Protein AF-K1GK42-F1 (afdb_monomer_lite)

pLDDT: mean 88.3, std 6.77, range [60.88, 96.44]

Sequence (83 aa):
MKEEEAIIFNDYCKKTGQTLSELLRNSALKFIKEVEEMDLAEYIKLNCKKMDKAEGEEIAKIIKNIETDEDDEGVELTLDEIL

Organism: NCBI:txid620833

Secondary structure (DSSP, 8-state):
--HHHHHHHHHHHHHHT--HHHHHHHHHHHHHHHHHT--HHHHHHHHSPPPPHHHHHHHHHHHHHHHT-TT-------GGGT-

Radius of gyration: 23.95 Å; chains: 1; bounding box: 48×29×56 Å

Structure (mmCIF, N/CA/C/O backbone)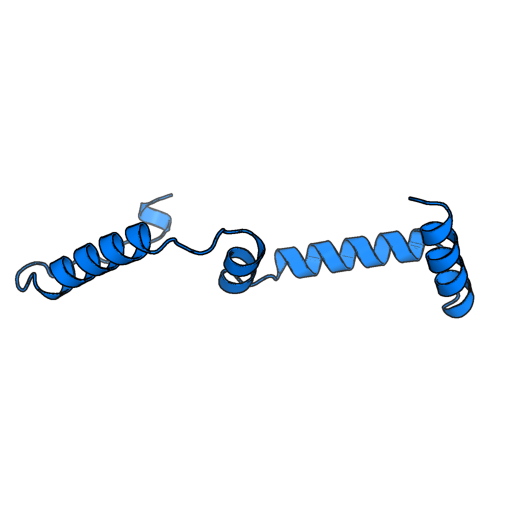:
data_AF-K1GK42-F1
#
_entry.id   AF-K1GK42-F1
#
loop_
_atom_site.group_PDB
_atom_site.id
_atom_site.type_symbol
_atom_site.label_atom_id
_atom_site.label_alt_id
_atom_site.label_comp_id
_atom_site.label_asym_id
_atom_site.label_entity_id
_atom_site.label_seq_id
_atom_site.pdbx_PDB_ins_code
_atom_site.Cartn_x
_atom_site.Cartn_y
_atom_site.Cartn_z
_atom_site.occupancy
_atom_site.B_iso_or_equiv
_atom_site.auth_seq_id
_atom_site.auth_comp_id
_atom_site.auth_asym_id
_atom_site.auth_atom_id
_atom_site.pdbx_PDB_model_num
ATOM 1 N N . MET A 1 1 ? 5.452 8.734 -21.982 1.00 76.44 1 MET A N 1
ATOM 2 C CA . MET A 1 1 ? 6.847 8.544 -21.546 1.00 76.44 1 MET A CA 1
ATOM 3 C C . MET A 1 1 ? 7.669 9.650 -22.164 1.00 76.44 1 MET A C 1
ATOM 5 O O . MET A 1 1 ? 7.592 9.836 -23.376 1.00 76.44 1 MET A O 1
ATOM 9 N N . LYS A 1 2 ? 8.349 10.432 -21.332 1.00 93.12 2 LYS A N 1
ATOM 10 C CA . LYS A 1 2 ? 9.278 11.469 -21.781 1.00 93.12 2 LYS A CA 1
ATOM 11 C C . LYS A 1 2 ? 10.524 10.807 -22.371 1.00 93.12 2 LYS A C 1
ATOM 13 O O . LYS A 1 2 ? 10.845 9.669 -22.039 1.00 93.12 2 LYS A O 1
ATOM 18 N N . GLU A 1 3 ? 11.225 11.521 -23.239 1.00 90.69 3 GLU A N 1
ATOM 19 C CA . GLU A 1 3 ? 12.413 11.000 -23.925 1.00 90.69 3 GLU A CA 1
ATOM 20 C C . GLU A 1 3 ? 13.519 10.586 -22.937 1.00 90.69 3 GLU A C 1
ATOM 22 O O . GLU A 1 3 ? 14.095 9.508 -23.057 1.00 90.69 3 GLU A O 1
ATOM 27 N N . GLU A 1 4 ? 13.717 11.379 -21.883 1.00 93.56 4 GLU A N 1
ATOM 28 C CA . GLU A 1 4 ? 14.648 11.097 -20.782 1.00 93.56 4 GLU A CA 1
ATOM 29 C C . GLU A 1 4 ? 14.326 9.778 -20.057 1.00 93.56 4 GLU A C 1
ATOM 31 O O . GLU A 1 4 ? 15.220 8.985 -19.766 1.00 93.56 4 GLU A O 1
ATOM 36 N N . GLU A 1 5 ? 13.041 9.500 -19.815 1.00 91.62 5 GLU A N 1
ATOM 37 C CA . GLU A 1 5 ? 12.590 8.256 -19.179 1.00 91.62 5 GLU A CA 1
ATOM 38 C C . GLU A 1 5 ? 12.877 7.054 -20.089 1.00 91.62 5 GLU A C 1
ATOM 40 O O . GLU A 1 5 ? 13.392 6.032 -19.635 1.00 91.62 5 GLU A O 1
ATOM 45 N N . ALA A 1 6 ? 12.611 7.188 -21.393 1.00 88.88 6 ALA A N 1
ATOM 46 C CA . ALA A 1 6 ? 12.849 6.127 -22.369 1.00 88.88 6 ALA A CA 1
ATOM 47 C C . ALA A 1 6 ? 14.336 5.746 -22.477 1.00 88.88 6 ALA A C 1
ATOM 49 O O . ALA A 1 6 ? 14.655 4.565 -22.636 1.00 88.88 6 ALA A O 1
ATOM 50 N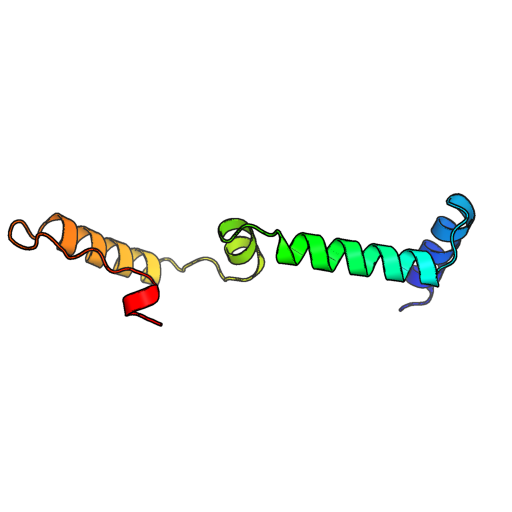 N . ILE A 1 7 ? 15.249 6.718 -22.355 1.00 93.31 7 ILE A N 1
ATOM 51 C CA . ILE A 1 7 ? 16.699 6.468 -22.329 1.00 93.31 7 ILE A CA 1
ATOM 52 C C . ILE A 1 7 ? 17.067 5.597 -21.122 1.00 93.31 7 ILE A C 1
ATOM 54 O O . ILE A 1 7 ? 17.734 4.574 -21.287 1.00 93.31 7 ILE A O 1
ATOM 58 N N . ILE A 1 8 ? 16.570 5.944 -19.930 1.00 94.62 8 ILE A N 1
ATOM 59 C CA . ILE A 1 8 ? 16.827 5.190 -18.692 1.00 94.62 8 ILE A CA 1
ATOM 60 C C . ILE A 1 8 ? 16.329 3.746 -18.824 1.00 94.62 8 ILE A C 1
ATOM 62 O O . ILE A 1 8 ? 17.074 2.802 -18.539 1.00 94.62 8 ILE A O 1
ATOM 66 N N . PHE A 1 9 ? 15.090 3.563 -19.292 1.00 93.12 9 PHE A N 1
ATOM 67 C CA . PHE A 1 9 ? 14.507 2.235 -19.482 1.00 93.12 9 PHE A CA 1
ATOM 68 C C . PHE A 1 9 ? 15.307 1.394 -20.483 1.00 93.12 9 PHE A C 1
ATOM 70 O O . PHE A 1 9 ? 15.611 0.231 -20.207 1.00 93.12 9 PHE A O 1
ATOM 77 N N . ASN A 1 10 ? 15.698 1.976 -21.618 1.00 92.81 10 ASN A N 1
ATOM 78 C CA . ASN A 1 10 ? 16.453 1.264 -22.648 1.00 92.81 10 ASN A CA 1
ATOM 79 C C . ASN A 1 10 ? 17.856 0.864 -22.179 1.00 92.81 10 ASN A C 1
ATOM 81 O O . ASN A 1 10 ? 18.305 -0.245 -22.470 1.00 92.81 10 ASN A O 1
ATOM 85 N N . ASP A 1 11 ? 18.553 1.722 -21.439 1.00 96.31 11 ASP A N 1
ATOM 86 C CA . ASP A 1 11 ? 19.884 1.392 -20.926 1.00 96.31 11 ASP A CA 1
ATOM 87 C C . ASP A 1 11 ? 19.836 0.303 -19.852 1.00 96.31 11 ASP A C 1
ATOM 89 O O . ASP A 1 11 ? 20.710 -0.568 -19.810 1.00 96.31 11 ASP A O 1
ATOM 93 N N . TYR A 1 12 ? 18.791 0.288 -19.023 1.00 95.69 12 TYR A N 1
ATOM 94 C CA . TYR A 1 12 ? 18.547 -0.814 -18.096 1.00 95.69 12 TYR A CA 1
ATOM 95 C C . TYR A 1 12 ? 18.245 -2.129 -1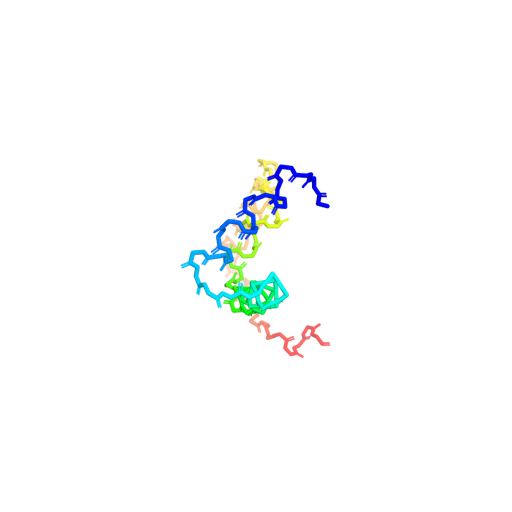8.832 1.00 95.69 12 TYR A C 1
ATOM 97 O O . TYR A 1 12 ? 18.837 -3.164 -18.511 1.00 95.69 12 TYR A O 1
ATOM 105 N N . CYS A 1 13 ? 17.391 -2.085 -19.860 1.00 95.94 13 CYS A N 1
ATOM 106 C CA . CYS A 1 13 ? 17.070 -3.233 -20.714 1.00 95.94 13 CYS A CA 1
ATOM 107 C C . CYS A 1 13 ? 18.334 -3.852 -21.332 1.00 95.94 13 CYS A C 1
ATOM 109 O O . CYS A 1 13 ? 18.556 -5.056 -21.209 1.00 95.94 13 CYS A O 1
ATOM 111 N N . LYS A 1 14 ? 19.233 -3.025 -21.887 1.00 95.75 14 LYS A N 1
ATOM 112 C CA . LYS A 1 14 ? 20.525 -3.484 -22.436 1.00 95.75 14 LYS A CA 1
ATOM 113 C C . LYS A 1 14 ? 21.397 -4.183 -21.391 1.00 95.75 14 LYS A C 1
ATOM 115 O O . LYS A 1 14 ? 21.977 -5.221 -21.687 1.00 95.75 14 LYS A O 1
ATOM 120 N N . LYS A 1 15 ? 21.499 -3.625 -20.178 1.00 96.31 15 LYS A N 1
ATOM 121 C CA . LYS A 1 15 ? 22.315 -4.197 -19.086 1.00 96.31 15 LYS A CA 1
ATOM 122 C C . LYS A 1 15 ? 21.783 -5.537 -18.588 1.00 96.31 15 LYS A C 1
ATOM 124 O O . LYS A 1 15 ? 22.559 -6.377 -18.149 1.00 96.31 15 LYS A O 1
ATOM 129 N N . THR A 1 16 ? 20.468 -5.708 -18.624 1.00 94.00 16 THR A N 1
ATOM 130 C CA . THR A 1 16 ? 19.780 -6.892 -18.093 1.00 94.00 16 THR A CA 1
ATOM 131 C C . THR A 1 16 ? 19.453 -7.933 -19.162 1.00 94.00 16 THR A C 1
ATOM 133 O O . THR A 1 16 ? 19.017 -9.026 -18.821 1.00 94.00 16 THR A O 1
ATOM 136 N N . GLY A 1 17 ? 19.693 -7.623 -20.441 1.00 95.31 17 GLY A N 1
ATOM 137 C CA . GLY A 1 17 ? 19.453 -8.533 -21.560 1.00 95.31 17 GLY A CA 1
ATOM 138 C C . GLY A 1 17 ? 17.973 -8.765 -21.875 1.00 95.31 17 GLY A C 1
ATOM 139 O O . GLY A 1 17 ? 17.657 -9.738 -22.550 1.00 95.31 17 GLY A O 1
ATOM 140 N N . GLN A 1 18 ? 17.079 -7.896 -21.399 1.00 94.62 18 GLN A N 1
ATOM 141 C CA . GLN A 1 18 ? 15.638 -7.986 -21.646 1.00 94.62 18 GLN A CA 1
ATOM 142 C C . GLN A 1 18 ? 15.177 -6.893 -22.611 1.00 94.62 18 GLN A C 1
ATOM 144 O O . GLN A 1 18 ? 15.790 -5.830 -22.717 1.00 94.62 18 GLN A O 1
ATOM 149 N N . THR A 1 19 ? 14.073 -7.136 -23.303 1.00 95.25 19 THR A N 1
ATOM 150 C CA . THR A 1 19 ? 13.392 -6.122 -24.108 1.00 95.25 19 THR A CA 1
ATOM 151 C C . THR A 1 19 ? 12.599 -5.160 -23.224 1.00 95.25 19 THR A C 1
ATOM 153 O O . THR A 1 19 ? 12.171 -5.496 -22.118 1.00 95.25 19 THR A O 1
ATOM 156 N N . LEU A 1 20 ? 12.324 -3.962 -23.746 1.00 92.50 20 LEU A N 1
ATOM 157 C CA . LEU A 1 20 ? 11.468 -2.993 -23.059 1.00 92.50 20 LEU A CA 1
ATOM 158 C C . LEU A 1 20 ? 10.070 -3.561 -22.771 1.00 92.50 20 LEU A C 1
ATOM 160 O O . LEU A 1 20 ? 9.510 -3.326 -21.705 1.00 92.50 20 LEU A O 1
ATOM 164 N N . SER A 1 21 ? 9.512 -4.339 -23.699 1.00 94.00 21 SER A N 1
ATOM 165 C CA . SER A 1 21 ? 8.203 -4.971 -23.521 1.00 94.00 21 SER A CA 1
ATOM 166 C C . SER A 1 21 ? 8.195 -6.011 -22.400 1.00 94.00 21 SER A C 1
ATOM 168 O O . SER A 1 21 ? 7.217 -6.083 -21.659 1.00 94.00 21 SER A O 1
ATOM 170 N N . GLU A 1 22 ? 9.263 -6.800 -22.256 1.00 95.56 22 GLU A N 1
ATOM 171 C CA . GLU A 1 22 ? 9.408 -7.758 -21.151 1.00 95.56 22 GLU A CA 1
ATOM 172 C C . GLU A 1 22 ? 9.525 -7.041 -19.811 1.00 95.56 22 GLU A C 1
ATOM 174 O O . GLU A 1 22 ? 8.814 -7.397 -18.872 1.00 95.56 22 GLU A O 1
ATOM 179 N N . LEU A 1 23 ? 10.342 -5.989 -19.747 1.00 94.62 23 LEU A N 1
ATOM 180 C CA . LEU A 1 23 ? 10.481 -5.177 -18.544 1.00 94.62 23 LEU A CA 1
ATOM 181 C C . LEU A 1 23 ? 9.131 -4.604 -18.106 1.00 94.62 23 LEU A C 1
ATOM 183 O O . LEU A 1 23 ? 8.716 -4.809 -16.969 1.00 94.62 23 LEU A O 1
ATOM 187 N N . LEU A 1 24 ? 8.413 -3.945 -19.020 1.00 93.69 24 LEU A N 1
ATOM 188 C CA . LEU A 1 24 ? 7.112 -3.344 -18.722 1.00 93.69 24 LEU A CA 1
ATOM 189 C C . LEU A 1 24 ? 6.079 -4.392 -18.297 1.00 93.69 24 LEU A C 1
ATOM 191 O O . LEU A 1 24 ? 5.348 -4.169 -17.332 1.00 93.69 24 LEU A O 1
ATOM 195 N N . ARG A 1 25 ? 6.035 -5.546 -18.976 1.00 96.31 25 ARG A N 1
ATOM 196 C CA . ARG A 1 25 ? 5.141 -6.653 -18.611 1.00 96.31 25 ARG A CA 1
ATOM 197 C C . ARG A 1 25 ? 5.440 -7.156 -17.200 1.00 96.31 25 ARG A C 1
ATOM 199 O O . ARG A 1 25 ? 4.519 -7.291 -16.400 1.00 96.31 25 ARG A O 1
ATOM 206 N N . ASN A 1 26 ? 6.706 -7.419 -16.895 1.00 95.19 26 ASN A N 1
ATOM 207 C CA . ASN A 1 26 ? 7.119 -7.956 -15.601 1.00 95.19 26 ASN A CA 1
ATOM 208 C C . ASN A 1 26 ? 6.878 -6.948 -14.472 1.00 95.19 26 ASN A C 1
ATOM 210 O O . ASN A 1 26 ? 6.385 -7.325 -13.412 1.00 95.19 26 ASN A O 1
ATOM 214 N N . SER A 1 27 ? 7.163 -5.666 -14.708 1.00 94.19 27 SER A N 1
ATOM 215 C CA . SER A 1 27 ? 6.871 -4.594 -13.755 1.00 94.19 27 SER A CA 1
ATOM 216 C C . SER A 1 27 ? 5.374 -4.455 -13.491 1.00 94.19 27 SER A C 1
ATOM 218 O O . SER A 1 27 ? 4.982 -4.336 -12.334 1.00 94.19 27 SER A O 1
ATOM 220 N N . ALA A 1 28 ? 4.536 -4.519 -14.530 1.00 95.94 28 ALA A N 1
ATOM 221 C CA . ALA A 1 28 ? 3.085 -4.453 -14.371 1.00 95.94 28 ALA A CA 1
ATOM 222 C C . ALA A 1 28 ? 2.542 -5.650 -13.575 1.00 95.94 28 ALA A C 1
ATOM 224 O O . ALA A 1 28 ? 1.766 -5.458 -12.645 1.00 95.94 28 ALA A O 1
ATOM 225 N N . LEU A 1 29 ? 2.989 -6.872 -13.890 1.00 96.44 29 LEU A N 1
ATOM 226 C CA . LEU A 1 29 ? 2.598 -8.077 -13.150 1.00 96.44 29 LEU A CA 1
ATOM 227 C C . LEU A 1 29 ? 3.020 -8.010 -11.682 1.00 96.44 29 LEU A C 1
ATOM 229 O O . LEU A 1 29 ? 2.240 -8.365 -10.802 1.00 96.44 29 LEU A O 1
ATOM 233 N N . LYS A 1 30 ? 4.240 -7.533 -11.416 1.00 95.81 30 LYS A N 1
ATOM 234 C CA . LYS A 1 30 ? 4.732 -7.340 -10.053 1.00 95.81 30 LYS A CA 1
ATOM 235 C C . LYS A 1 30 ? 3.871 -6.334 -9.289 1.00 95.81 30 LYS A C 1
ATOM 237 O O . LYS A 1 30 ? 3.455 -6.641 -8.181 1.00 95.81 30 LYS A O 1
ATOM 242 N N . PHE A 1 31 ? 3.565 -5.188 -9.896 1.00 92.94 31 PHE A N 1
ATOM 243 C CA . PHE A 1 31 ? 2.722 -4.166 -9.278 1.00 92.94 31 PHE A CA 1
ATOM 244 C C . PHE A 1 31 ? 1.317 -4.689 -8.956 1.00 92.94 31 PHE A C 1
ATOM 246 O O . PHE A 1 31 ? 0.837 -4.484 -7.849 1.00 92.94 31 PHE A O 1
ATOM 253 N N . ILE A 1 32 ? 0.672 -5.395 -9.893 1.00 92.12 32 ILE A N 1
ATOM 254 C CA . ILE A 1 32 ? -0.656 -5.989 -9.663 1.00 92.12 32 ILE A CA 1
ATOM 255 C C . ILE A 1 32 ? -0.610 -6.922 -8.456 1.00 92.12 32 ILE A C 1
ATOM 257 O O . ILE A 1 32 ? -1.428 -6.788 -7.555 1.00 92.12 32 ILE A O 1
ATOM 261 N N . LYS A 1 33 ? 0.386 -7.811 -8.407 1.00 93.44 33 LYS A N 1
ATOM 262 C CA . LYS A 1 33 ? 0.543 -8.751 -7.301 1.00 93.44 33 LYS A CA 1
ATOM 263 C C . LYS A 1 33 ? 0.769 -8.043 -5.962 1.00 93.44 33 LYS A C 1
ATOM 265 O O . LYS A 1 33 ? 0.149 -8.411 -4.976 1.00 93.44 33 LYS A O 1
ATOM 270 N N . GLU A 1 34 ? 1.620 -7.018 -5.933 1.00 89.94 34 GLU A N 1
ATOM 271 C CA . GLU A 1 34 ? 1.863 -6.214 -4.727 1.00 89.94 34 GLU A CA 1
ATOM 272 C C . GLU A 1 34 ? 0.594 -5.504 -4.241 1.00 89.94 34 GLU A C 1
ATOM 274 O O . GLU A 1 34 ? 0.397 -5.385 -3.040 1.00 89.94 34 GLU A O 1
ATOM 279 N N . VAL A 1 35 ? -0.276 -5.059 -5.153 1.00 85.75 35 VAL A N 1
ATOM 280 C CA . VAL A 1 35 ? -1.568 -4.449 -4.802 1.00 85.75 35 VAL A CA 1
ATOM 281 C C . VAL A 1 35 ? -2.578 -5.491 -4.320 1.00 85.75 35 VAL A C 1
ATOM 283 O O . VAL A 1 35 ? -3.293 -5.231 -3.359 1.00 85.75 35 VAL A O 1
ATOM 286 N N . GLU A 1 36 ? -2.648 -6.659 -4.959 1.00 86.19 36 GLU A N 1
ATOM 287 C CA . GLU A 1 36 ? -3.562 -7.742 -4.565 1.00 86.19 36 GLU A CA 1
ATOM 288 C C . GLU A 1 36 ? -3.188 -8.368 -3.215 1.00 86.19 36 GLU A C 1
ATOM 290 O O . GLU A 1 36 ? -4.068 -8.760 -2.452 1.00 86.19 36 GLU A O 1
ATOM 295 N N . GLU A 1 37 ? -1.893 -8.452 -2.911 1.00 90.19 37 GLU A N 1
ATOM 296 C CA . GLU A 1 37 ? -1.369 -8.968 -1.641 1.00 90.19 37 GLU A CA 1
ATOM 297 C C . GLU A 1 37 ? -1.202 -7.867 -0.575 1.00 90.19 37 GLU A C 1
ATOM 299 O O . GLU A 1 37 ? -0.752 -8.157 0.535 1.00 90.19 37 GLU A O 1
ATOM 304 N N . MET A 1 38 ? -1.549 -6.614 -0.894 1.00 89.31 38 MET A N 1
ATOM 305 C CA . MET A 1 38 ? -1.406 -5.478 0.015 1.00 89.31 38 MET A CA 1
ATOM 306 C C . MET A 1 38 ? -2.287 -5.661 1.245 1.00 89.31 38 MET A C 1
ATOM 308 O O . MET A 1 38 ? -3.493 -5.902 1.144 1.00 89.31 38 MET A O 1
ATOM 312 N N . ASP A 1 39 ? -1.696 -5.490 2.426 1.00 88.88 39 ASP A N 1
ATOM 313 C CA . ASP A 1 39 ? -2.471 -5.548 3.653 1.00 88.88 39 ASP A CA 1
ATOM 314 C C . ASP A 1 39 ? -3.411 -4.334 3.767 1.00 88.88 39 ASP A C 1
ATOM 316 O O . ASP A 1 39 ? -3.125 -3.231 3.290 1.00 88.88 39 ASP A O 1
ATOM 320 N N . LEU A 1 40 ? -4.564 -4.533 4.413 1.00 81.38 40 LEU A N 1
ATOM 321 C CA . LEU A 1 40 ? -5.588 -3.494 4.536 1.00 81.38 40 LEU A CA 1
ATOM 322 C C . LEU A 1 40 ? -5.048 -2.218 5.211 1.00 81.38 40 LEU A C 1
ATOM 324 O O . LEU A 1 40 ? -5.453 -1.111 4.854 1.00 81.38 40 LEU A O 1
ATOM 328 N N . ALA A 1 41 ? -4.121 -2.343 6.165 1.00 83.38 41 ALA A N 1
ATOM 329 C CA . ALA A 1 41 ? -3.553 -1.193 6.858 1.00 83.38 41 ALA A CA 1
ATOM 330 C C . ALA A 1 41 ? -2.593 -0.400 5.957 1.00 83.38 41 ALA A C 1
ATOM 332 O O . ALA A 1 41 ? -2.575 0.832 6.012 1.00 83.38 41 ALA A O 1
ATOM 333 N N . GLU A 1 42 ? -1.806 -1.073 5.126 1.00 85.56 42 GLU A N 1
ATOM 334 C CA . GLU A 1 42 ? -0.933 -0.477 4.119 1.00 85.56 42 GLU A CA 1
ATOM 335 C C . GLU A 1 42 ? -1.754 0.210 3.024 1.00 85.56 42 GLU A C 1
ATOM 337 O O . GLU A 1 42 ? -1.499 1.378 2.713 1.00 85.56 42 GLU A O 1
ATOM 342 N N . TYR A 1 43 ? -2.829 -0.432 2.555 1.00 85.12 43 TYR A N 1
ATOM 343 C CA . TYR A 1 43 ? -3.771 0.168 1.610 1.00 85.12 43 TYR A CA 1
ATOM 344 C C . TYR A 1 43 ? -4.385 1.465 2.151 1.00 85.12 43 TYR A C 1
ATOM 346 O O . TYR A 1 43 ? -4.366 2.492 1.464 1.00 85.12 43 TYR A O 1
ATOM 354 N N . ILE A 1 44 ? -4.888 1.446 3.393 1.00 84.81 44 ILE A N 1
ATOM 355 C CA . ILE A 1 44 ? -5.473 2.629 4.041 1.00 84.81 44 ILE A CA 1
ATOM 356 C C . ILE A 1 44 ? -4.423 3.737 4.181 1.00 84.81 44 ILE A C 1
ATOM 358 O O . ILE A 1 44 ? -4.717 4.894 3.890 1.00 84.81 44 ILE A O 1
ATOM 362 N N . LYS A 1 45 ? -3.185 3.414 4.576 1.00 84.38 45 LYS A N 1
ATOM 363 C CA . LYS A 1 45 ? -2.111 4.415 4.717 1.00 84.38 45 LYS A CA 1
ATOM 364 C C . LYS A 1 45 ? -1.747 5.095 3.399 1.00 84.38 45 LYS A C 1
ATOM 366 O O . LYS A 1 45 ? -1.412 6.278 3.416 1.00 84.38 45 LYS A O 1
ATOM 371 N N . LEU A 1 46 ? -1.754 4.351 2.295 1.00 85.44 46 LEU A N 1
ATOM 372 C CA . LEU A 1 46 ? -1.364 4.863 0.981 1.00 85.44 46 LEU A CA 1
ATOM 373 C C . LEU A 1 46 ? -2.485 5.656 0.304 1.00 85.44 46 LEU A C 1
ATOM 375 O O . LEU A 1 46 ? -2.202 6.647 -0.368 1.00 85.44 46 LEU A O 1
ATOM 379 N N . ASN A 1 47 ? -3.740 5.233 0.477 1.00 86.31 47 ASN A N 1
ATOM 380 C CA . ASN A 1 47 ? -4.861 5.737 -0.320 1.00 86.31 47 ASN A CA 1
ATOM 381 C C . ASN A 1 47 ? -5.842 6.622 0.458 1.00 86.31 47 ASN A C 1
ATOM 383 O O . ASN A 1 47 ? -6.527 7.447 -0.149 1.00 86.31 47 ASN A O 1
ATOM 387 N N . CYS A 1 48 ? -5.920 6.495 1.784 1.00 85.88 48 CYS A N 1
ATOM 388 C CA . CYS A 1 48 ? -6.839 7.287 2.596 1.00 85.88 48 CYS A CA 1
ATOM 389 C C . CYS A 1 48 ? -6.130 8.504 3.196 1.00 85.88 48 CYS A C 1
ATOM 391 O O . CYS A 1 48 ? -4.967 8.459 3.602 1.00 85.88 48 CYS A O 1
ATOM 393 N N . LYS A 1 49 ? -6.854 9.624 3.285 1.00 85.44 49 LYS A N 1
ATOM 394 C CA . LYS A 1 49 ? -6.365 10.788 4.028 1.00 85.44 49 LYS A CA 1
ATOM 395 C C . LYS A 1 49 ? -6.237 10.418 5.501 1.00 85.44 49 LYS A C 1
ATOM 397 O O . LYS A 1 49 ? -7.033 9.643 6.027 1.00 85.44 49 LYS A O 1
ATOM 402 N N . LYS A 1 50 ? -5.246 11.007 6.173 1.00 82.81 50 LYS A N 1
ATOM 403 C CA . LYS A 1 50 ? -5.202 10.948 7.633 1.00 82.81 50 LYS A CA 1
ATOM 404 C C . LYS A 1 50 ? -6.476 11.582 8.178 1.00 82.81 50 LYS A C 1
ATOM 406 O O . LYS A 1 50 ? -6.843 12.665 7.727 1.00 82.81 50 LYS A O 1
ATOM 411 N N . MET A 1 51 ? -7.080 10.894 9.138 1.00 84.44 51 MET A N 1
ATOM 412 C CA . MET A 1 51 ? -8.190 11.403 9.931 1.00 84.44 51 MET A CA 1
ATOM 413 C C . MET A 1 51 ? -7.828 12.771 10.499 1.00 84.44 51 MET A C 1
ATOM 415 O O . MET A 1 51 ? -6.710 12.962 11.005 1.00 84.44 51 MET A O 1
ATOM 419 N N . ASP A 1 52 ? -8.746 13.722 10.381 1.00 91.06 52 ASP A N 1
ATOM 420 C CA . ASP A 1 52 ? -8.539 15.028 10.981 1.00 91.06 52 ASP A CA 1
ATOM 421 C C . ASP A 1 52 ? -8.814 15.003 12.493 1.00 91.06 52 ASP A C 1
ATOM 423 O O . ASP A 1 52 ? -9.297 14.029 13.073 1.00 91.06 52 ASP A O 1
ATOM 427 N N . LYS A 1 53 ? -8.425 16.081 13.176 1.00 92.38 53 LYS A N 1
ATOM 428 C CA . LYS A 1 53 ? -8.514 16.143 14.636 1.00 92.38 53 LYS A CA 1
ATOM 429 C C . LYS A 1 53 ? -9.962 16.129 15.134 1.00 92.38 53 LYS A C 1
ATOM 431 O O . LYS A 1 53 ? -10.206 15.587 16.206 1.00 92.38 53 LYS A O 1
ATOM 436 N N . ALA A 1 54 ? -10.890 16.734 14.393 1.00 92.75 54 ALA A N 1
ATOM 437 C CA . ALA A 1 54 ? -12.290 16.813 14.790 1.00 92.75 54 ALA A CA 1
ATOM 438 C C . ALA A 1 54 ? -12.965 15.445 14.638 1.00 92.75 54 ALA A C 1
ATOM 440 O O . ALA A 1 54 ? -13.584 14.973 15.589 1.00 92.75 54 ALA A O 1
ATOM 441 N N . GLU A 1 55 ? -12.739 14.770 13.507 1.00 87.94 55 GLU A N 1
ATOM 442 C CA . GLU A 1 55 ? -13.189 13.392 13.273 1.00 87.94 55 GLU A CA 1
ATOM 443 C C . GLU A 1 55 ? -12.670 12.445 14.367 1.00 87.94 55 GLU A C 1
ATOM 445 O O . GLU A 1 55 ? -13.427 11.658 14.938 1.00 87.94 55 GLU A O 1
ATOM 450 N N . GLY A 1 56 ? -11.387 12.564 14.730 1.00 90.00 56 GLY A N 1
ATOM 451 C CA . GLY A 1 56 ? -10.797 11.760 15.801 1.00 90.00 56 GLY A CA 1
ATOM 452 C C . GLY A 1 56 ? -11.403 12.030 17.182 1.00 90.00 56 GLY A C 1
ATOM 453 O O . GLY A 1 56 ? -11.594 11.101 17.967 1.00 90.00 56 GLY A O 1
ATOM 454 N N . GLU A 1 57 ? -11.738 13.286 17.489 1.00 92.88 57 GLU A N 1
ATOM 455 C CA . GLU A 1 57 ? -12.396 13.659 18.747 1.00 92.88 57 GLU A CA 1
ATOM 456 C C . GLU A 1 57 ? -13.847 13.160 18.822 1.00 92.88 57 GLU A C 1
ATOM 458 O O . GLU A 1 57 ? -14.311 12.804 19.907 1.00 92.88 57 GLU A O 1
ATOM 463 N N . GLU A 1 58 ? -14.565 13.113 17.699 1.00 92.25 58 GLU A N 1
ATOM 464 C CA . GLU A 1 58 ? -15.909 12.528 17.629 1.00 92.25 58 GLU A CA 1
ATOM 465 C C . GLU A 1 58 ? -15.875 11.017 17.863 1.00 92.25 58 GLU A C 1
ATOM 467 O O . GLU A 1 58 ? -16.603 10.518 18.723 1.00 92.25 58 GLU A O 1
ATOM 472 N N . ILE A 1 59 ? -14.970 10.301 17.192 1.00 90.81 59 ILE A N 1
ATOM 473 C CA . ILE A 1 59 ? -14.797 8.853 17.384 1.00 90.81 59 ILE A CA 1
ATOM 474 C C . ILE A 1 59 ? -14.412 8.536 18.832 1.00 90.81 59 ILE A C 1
ATOM 476 O O . ILE A 1 59 ? -14.985 7.631 19.436 1.00 90.81 59 ILE A O 1
ATOM 480 N N . ALA A 1 60 ? -13.505 9.313 19.431 1.00 91.50 60 ALA A N 1
ATOM 481 C CA . ALA A 1 60 ? -13.116 9.125 20.828 1.00 91.50 60 ALA A CA 1
ATOM 482 C C . ALA A 1 60 ? -14.297 9.300 21.801 1.00 91.50 60 ALA A C 1
ATOM 484 O O . ALA A 1 60 ? -14.383 8.582 22.796 1.00 91.50 60 ALA A O 1
ATOM 485 N N . LYS A 1 61 ? -15.223 10.229 21.520 1.00 92.44 61 LYS A N 1
ATOM 486 C CA . LYS A 1 61 ? -16.453 10.388 22.314 1.00 92.44 61 LYS A CA 1
ATOM 487 C C . LYS A 1 61 ? -17.385 9.192 22.161 1.00 92.44 61 LYS A C 1
ATOM 489 O O . LYS A 1 61 ? -17.936 8.753 23.162 1.00 92.44 61 LYS A O 1
ATOM 494 N N . ILE A 1 62 ? -17.549 8.671 20.944 1.00 88.88 62 ILE A N 1
ATOM 495 C CA . ILE A 1 62 ? -18.387 7.491 20.686 1.00 88.88 62 ILE A CA 1
ATOM 496 C C . ILE A 1 62 ? -17.844 6.281 21.449 1.00 88.88 62 ILE A C 1
ATOM 498 O O . ILE A 1 62 ? -18.595 5.662 22.195 1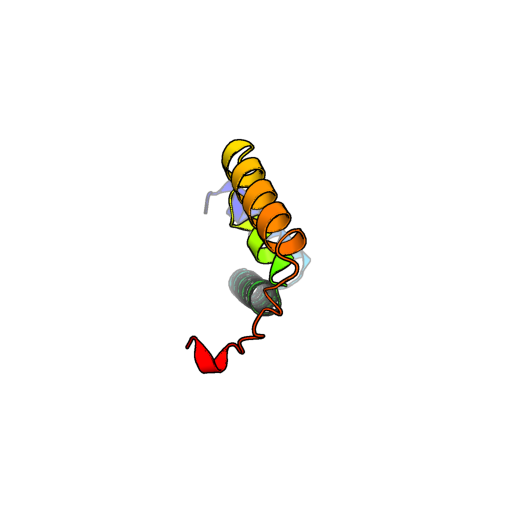.00 88.88 62 ILE A O 1
ATOM 502 N N . ILE A 1 63 ? -16.540 5.999 21.338 1.00 87.06 63 ILE A N 1
ATOM 503 C CA . ILE A 1 63 ? -15.887 4.893 22.060 1.00 87.06 63 ILE A CA 1
ATOM 504 C C . ILE A 1 63 ? -16.087 5.046 23.564 1.00 87.06 63 ILE A C 1
ATOM 506 O O . ILE A 1 63 ? -16.531 4.113 24.221 1.00 87.06 63 ILE A O 1
ATOM 510 N N . LYS A 1 64 ? -15.820 6.243 24.098 1.00 88.56 64 LYS A N 1
ATOM 511 C CA . LYS A 1 64 ? -15.993 6.5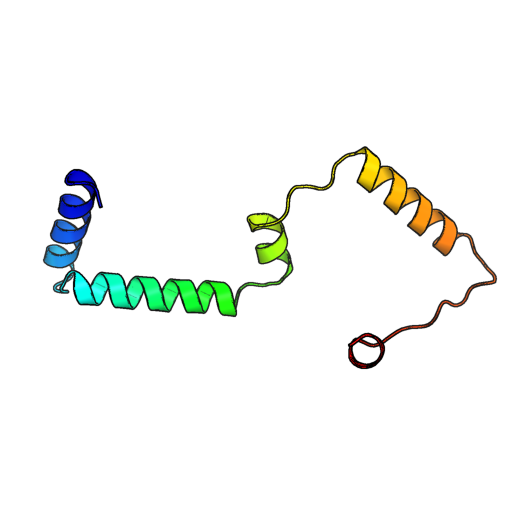08 25.525 1.00 88.56 64 LYS A CA 1
ATOM 512 C C . LYS A 1 64 ? -17.428 6.252 25.980 1.00 88.56 64 LYS A C 1
ATOM 514 O O . LYS A 1 64 ? -17.610 5.710 27.058 1.00 88.56 64 LYS A O 1
ATOM 519 N N . ASN A 1 65 ? -18.420 6.654 25.189 1.00 85.69 65 ASN A N 1
ATOM 520 C CA . ASN A 1 65 ? -19.820 6.437 25.537 1.00 85.69 65 ASN A CA 1
ATOM 521 C C . ASN A 1 65 ? -20.154 4.942 25.589 1.00 85.69 65 ASN A C 1
ATOM 523 O O . ASN A 1 65 ? -20.790 4.532 26.551 1.00 85.69 65 ASN A O 1
ATOM 527 N N . ILE A 1 66 ? -19.672 4.154 24.619 1.00 83.75 66 ILE A N 1
ATOM 528 C CA . ILE A 1 66 ? -19.840 2.691 24.588 1.00 83.75 66 ILE A CA 1
ATOM 529 C C . ILE A 1 66 ? -19.170 2.045 25.809 1.00 83.75 66 ILE A C 1
ATOM 531 O O . ILE A 1 66 ? -19.792 1.260 26.505 1.00 83.75 66 ILE A O 1
ATOM 535 N N . GLU A 1 67 ? -17.922 2.409 26.120 1.00 80.81 67 GLU A N 1
ATOM 536 C CA . GLU A 1 67 ? -17.193 1.856 27.276 1.00 80.81 67 GLU A CA 1
ATOM 537 C C . GLU A 1 67 ? -17.845 2.185 28.627 1.00 80.81 67 GLU A C 1
ATOM 539 O O . GLU A 1 67 ? -17.612 1.487 29.612 1.00 80.81 67 GLU A O 1
ATOM 544 N N . THR A 1 68 ? -18.610 3.276 28.698 1.00 82.50 68 THR A N 1
ATOM 545 C CA . THR A 1 68 ? -19.310 3.704 29.918 1.00 82.50 68 THR A CA 1
ATOM 546 C C . THR A 1 68 ? -20.756 3.224 30.000 1.00 82.50 68 THR A C 1
ATOM 548 O O . THR A 1 68 ? -21.415 3.518 30.998 1.00 82.50 68 THR A O 1
ATOM 551 N N . ASP A 1 69 ? -21.261 2.541 28.972 1.00 79.81 69 ASP A N 1
ATOM 552 C CA . ASP A 1 69 ? -22.606 1.973 28.971 1.00 79.81 69 ASP A CA 1
ATOM 553 C C . ASP A 1 69 ? -22.568 0.580 29.615 1.00 79.81 69 ASP A C 1
ATOM 555 O O . ASP A 1 69 ? -22.343 -0.433 28.960 1.00 79.81 69 ASP A O 1
ATOM 559 N N . GLU A 1 70 ? -22.701 0.540 30.945 1.00 73.19 70 GLU A N 1
ATOM 560 C CA . GLU A 1 70 ? -22.594 -0.696 31.740 1.00 73.19 70 GLU A CA 1
ATOM 561 C C . GLU A 1 70 ? -23.731 -1.703 31.464 1.00 73.19 70 GLU A C 1
ATOM 563 O O . GLU A 1 70 ? -23.608 -2.868 31.846 1.00 73.19 70 GLU A O 1
ATOM 568 N N . ASP A 1 71 ? -24.812 -1.268 30.803 1.00 76.69 71 ASP A N 1
ATOM 569 C CA . ASP A 1 71 ? -25.999 -2.075 30.494 1.00 76.69 71 ASP A CA 1
ATOM 570 C C . ASP A 1 71 ? -26.040 -2.565 29.024 1.00 76.69 71 ASP A C 1
ATOM 572 O O . ASP A 1 71 ? -26.925 -3.351 28.670 1.00 76.69 71 ASP A O 1
ATOM 576 N N . ASP A 1 72 ? -25.106 -2.132 28.165 1.00 74.75 72 ASP A N 1
ATOM 577 C CA . ASP A 1 72 ? -25.016 -2.542 26.756 1.00 74.75 72 ASP A CA 1
ATOM 578 C C . ASP A 1 72 ? -23.905 -3.588 26.566 1.00 74.75 72 ASP A C 1
ATOM 580 O O . ASP A 1 72 ? -22.717 -3.275 26.485 1.00 74.75 72 ASP A O 1
ATOM 584 N N . GLU A 1 73 ? -24.286 -4.867 26.484 1.00 74.12 73 GLU A N 1
ATOM 585 C CA . GLU A 1 73 ? -23.333 -5.962 26.235 1.00 74.12 73 GLU A CA 1
ATOM 586 C C . GLU A 1 73 ? -22.733 -5.917 24.815 1.00 74.12 73 GLU A C 1
ATOM 588 O O . GLU A 1 73 ? -21.747 -6.609 24.540 1.00 74.12 73 GLU A O 1
ATOM 593 N N . GLY A 1 74 ? -23.297 -5.101 23.915 1.00 74.12 74 GLY A N 1
ATOM 594 C CA . GLY A 1 74 ? -22.980 -5.116 22.495 1.00 74.12 74 GLY A CA 1
ATOM 595 C C . GLY A 1 74 ? -23.358 -6.445 21.831 1.00 74.12 74 GLY A C 1
ATOM 596 O O . GLY A 1 74 ? -23.570 -7.478 22.466 1.00 74.12 74 GLY A O 1
ATOM 597 N N . VAL A 1 75 ? -23.456 -6.444 20.504 1.00 79.88 75 VAL A N 1
ATOM 598 C CA . VAL A 1 75 ? -23.644 -7.677 19.728 1.00 79.88 75 VAL A CA 1
ATOM 599 C C . VAL A 1 75 ? -22.572 -7.725 18.654 1.00 79.88 75 VAL A C 1
ATOM 601 O O . VAL A 1 75 ? -22.411 -6.778 17.884 1.00 79.88 75 VAL A O 1
ATOM 604 N N . GLU A 1 76 ? -21.821 -8.822 18.614 1.00 79.50 76 GLU A N 1
ATOM 605 C CA . GLU A 1 76 ? -20.863 -9.073 17.543 1.00 79.50 76 GLU A CA 1
ATOM 606 C C . GLU A 1 76 ? -21.625 -9.358 16.244 1.00 79.50 76 GLU A C 1
ATOM 608 O O . GLU A 1 76 ? -22.463 -10.256 16.197 1.00 79.50 76 GLU A O 1
ATOM 613 N N . LEU A 1 77 ? -21.340 -8.578 15.200 1.00 84.06 77 LEU A N 1
ATOM 614 C CA . LEU A 1 77 ? -21.880 -8.778 13.859 1.00 84.06 77 LEU A CA 1
ATOM 615 C C . LEU A 1 77 ? -20.786 -9.306 12.939 1.00 84.06 77 LEU A C 1
ATOM 617 O O . LEU A 1 77 ? -19.660 -8.800 12.915 1.00 84.06 77 LEU A O 1
ATOM 621 N N . THR A 1 78 ? -21.143 -10.300 12.142 1.00 87.62 78 THR A N 1
ATOM 622 C CA . THR A 1 78 ? -20.288 -10.869 11.107 1.00 87.62 78 THR A CA 1
ATOM 623 C C . THR A 1 78 ? -20.463 -10.128 9.783 1.00 87.62 78 THR A C 1
ATOM 625 O O . THR A 1 78 ? -21.487 -9.501 9.517 1.00 87.62 78 THR A O 1
ATOM 628 N N . LEU A 1 79 ? -19.450 -10.198 8.915 1.00 82.88 79 LEU A N 1
ATOM 629 C CA . LEU A 1 79 ? -19.513 -9.586 7.581 1.00 82.88 79 LEU A CA 1
ATOM 630 C C . LEU A 1 79 ? -20.673 -10.136 6.736 1.00 82.88 79 LEU A C 1
ATOM 632 O O . LEU A 1 79 ? -21.286 -9.373 5.996 1.00 82.88 79 LEU A O 1
ATOM 636 N N . ASP A 1 80 ? -21.000 -11.420 6.893 1.00 86.81 80 ASP A N 1
ATOM 637 C CA . ASP A 1 80 ? -22.100 -12.090 6.186 1.00 86.81 80 ASP A CA 1
ATOM 638 C C . ASP A 1 80 ? -23.490 -11.572 6.601 1.00 86.81 80 ASP A C 1
ATOM 640 O O . ASP A 1 80 ? -24.468 -11.786 5.893 1.00 86.81 80 ASP A O 1
ATOM 644 N N . GLU A 1 81 ? -23.601 -10.895 7.746 1.00 84.88 81 GLU A N 1
ATOM 645 C CA . GLU A 1 81 ? -24.853 -10.279 8.209 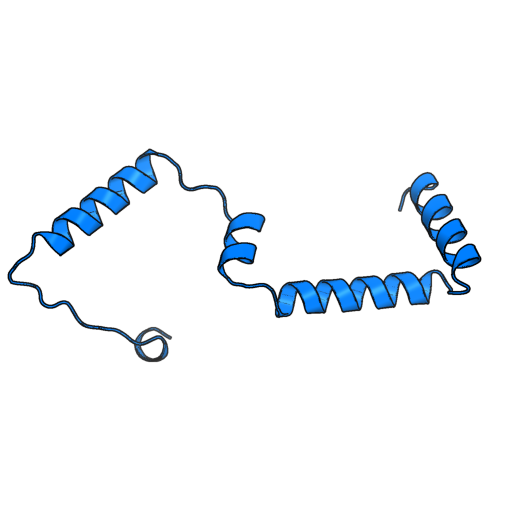1.00 84.88 81 GLU A CA 1
ATOM 646 C C . GLU A 1 81 ? -25.037 -8.849 7.679 1.00 84.88 81 GLU A C 1
ATOM 648 O O . GLU A 1 81 ? -26.131 -8.289 7.771 1.00 84.88 81 GLU A O 1
ATOM 653 N N . ILE A 1 82 ? -23.974 -8.249 7.136 1.00 82.75 82 ILE A N 1
ATOM 654 C CA . ILE A 1 82 ? -23.946 -6.858 6.661 1.00 82.75 82 ILE A CA 1
ATOM 655 C C . ILE A 1 82 ? -23.942 -6.786 5.122 1.00 82.75 82 ILE A C 1
ATOM 657 O O . ILE A 1 82 ? -24.406 -5.789 4.560 1.00 82.75 82 ILE A O 1
ATOM 661 N N . LEU A 1 83 ? -23.419 -7.817 4.448 1.00 60.88 83 LEU A N 1
ATOM 662 C CA . LEU A 1 83 ? -23.300 -7.932 2.986 1.00 60.88 83 LEU A CA 1
ATOM 663 C C . LEU A 1 83 ? -24.440 -8.751 2.366 1.00 60.88 83 LEU A C 1
ATOM 665 O O . LEU A 1 83 ? -24.881 -8.361 1.259 1.00 60.88 83 LEU A O 1
#

Foldseek 3Di:
DDPVVVVVLVVVCVVVVHDSVVVVVVVVVVVVVCVVPPDPVNVCVVPPDPDDPVNVVVVVVVVVVVVPCPPDPDDDDDPVNVD